Protein AF-A0A8J3N9N3-F1 (afdb_monomer)

Nearest PDB structures (foldseek):
  6m82-assembly1_A-2  TM=4.885E-01  e=5.150E-02  Streptomyces fradiae
  3px2-assembly1_D  TM=5.544E-01  e=1.056E-01  Streptomyces fradiae
  4oqe-assembly1_A  TM=4.789E-01  e=8.679E-02  Streptomyces fradiae
  6m81-assembly1_C-2  TM=4.776E-01  e=1.127E-01  Streptomyces fradiae
  3bxo-assembly1_B  TM=6.998E-01  e=6.147E-01  Streptomyces venezuelae

Foldseek 3Di:
DDQPWDKDKDKDWDDDPNKTKIKIWMWIDGPQKIKIKMWMDTPPPPTDIDIDIDGVVVVVVVLVVVCVVCVVVVNNPRDPPPPPPPDDDD

Sequence (90 aa):
MDNTTKQRHAYKRGFVGDGQYSTDYTLYLAGDEVCLHWQWEADEDNGGAGEIDMSVTDLKRLIQAGQKLLKASGNDTPLPVERPASEDIY

Secondary structure (DSSP, 8-state):
-----EEEEEEEEEEETTEEEEEEEEEEEETTEEEEEEEEEESSS--EEEEEEEEHHHHHHHHHHHHHHHHHTT------------S---

Solvent-accessible surface area (backbone atoms only — not comparable to full-atom values): 5449 Å² total; per-residue (Å²): 134,87,84,72,66,47,74,50,75,52,74,50,75,53,68,62,86,93,43,60,37,40,36,42,36,40,38,36,35,57,89,64,34,36,37,41,38,37,38,34,48,35,96,75,84,70,42,51,71,52,75,48,78,42,42,52,68,57,52,51,50,49,53,53,50,52,54,52,50,33,52,71,69,77,49,70,66,71,78,83,75,71,67,74,86,81,76,84,88,127

Radius of gyration: 16.09 Å; Cα contacts (8 Å, |Δi|>4): 120; chains: 1; bounding box: 40×34×37 Å

pLDDT: mean 70.15, std 14.45, range [38.78, 88.19]

Mean predicted aligned error: 12.28 Å

Organism: NCBI:txid2778369

Structure (mmCIF, N/CA/C/O backbone):
data_AF-A0A8J3N9N3-F1
#
_entry.id   AF-A0A8J3N9N3-F1
#
loop_
_atom_site.group_PDB
_atom_site.id
_atom_site.type_symbol
_atom_site.label_atom_id
_atom_site.label_alt_id
_atom_site.label_comp_id
_atom_site.label_asym_id
_atom_site.label_entity_id
_atom_site.label_seq_id
_atom_site.pdbx_PDB_ins_code
_atom_site.Cartn_x
_atom_site.Cartn_y
_atom_site.Cartn_z
_atom_site.occupancy
_atom_site.B_iso_or_equiv
_atom_site.auth_seq_id
_atom_site.auth_comp_id
_atom_site.auth_asym_id
_atom_site.auth_atom_id
_atom_site.pdbx_PDB_model_num
ATOM 1 N N . MET A 1 1 ? -21.989 12.101 13.120 1.00 38.78 1 MET A N 1
ATOM 2 C CA . MET A 1 1 ? -20.866 11.153 12.982 1.00 38.78 1 MET A CA 1
ATOM 3 C C . MET A 1 1 ? -20.143 11.562 11.720 1.00 38.78 1 MET A C 1
ATOM 5 O O . MET A 1 1 ? -20.731 11.461 10.651 1.00 38.78 1 MET A O 1
ATOM 9 N N . ASP A 1 2 ? -18.955 12.137 11.862 1.00 47.50 2 ASP A N 1
ATOM 10 C CA . ASP A 1 2 ? -18.187 12.676 10.740 1.00 47.50 2 ASP A CA 1
ATOM 11 C C . ASP A 1 2 ? -17.498 11.527 9.995 1.00 47.50 2 ASP A C 1
ATOM 13 O O . ASP A 1 2 ? -16.401 11.112 10.358 1.00 47.50 2 ASP A O 1
ATOM 17 N N . ASN A 1 3 ? -18.140 11.005 8.947 1.00 47.31 3 ASN A N 1
ATOM 18 C CA . ASN A 1 3 ? -17.517 10.087 7.985 1.00 47.31 3 ASN A CA 1
ATOM 19 C C . ASN A 1 3 ? -16.587 10.871 7.044 1.00 47.31 3 ASN A C 1
ATOM 21 O O . ASN A 1 3 ? -16.822 10.965 5.842 1.00 47.31 3 ASN A O 1
ATOM 25 N N . THR A 1 4 ? -15.544 11.492 7.592 1.00 57.12 4 THR A N 1
ATOM 26 C CA . THR A 1 4 ? -14.514 12.130 6.766 1.00 57.12 4 THR A CA 1
ATOM 27 C C . THR A 1 4 ? -13.572 11.053 6.247 1.00 57.12 4 THR A C 1
ATOM 29 O O . THR A 1 4 ? -12.633 10.650 6.932 1.00 57.12 4 THR A O 1
ATOM 32 N N . THR A 1 5 ? -13.840 10.568 5.033 1.00 62.78 5 THR A N 1
ATOM 33 C CA . THR A 1 5 ? -12.888 9.748 4.279 1.00 62.78 5 THR A CA 1
ATOM 34 C C . THR A 1 5 ? -11.589 10.535 4.149 1.00 62.78 5 THR A C 1
ATOM 36 O O . THR A 1 5 ? -11.577 11.637 3.599 1.00 62.78 5 THR A O 1
ATOM 39 N N . LYS A 1 6 ? -10.496 10.003 4.702 1.00 67.50 6 LYS A N 1
ATOM 40 C CA . LYS A 1 6 ? -9.172 10.625 4.588 1.00 67.50 6 LYS A CA 1
ATOM 41 C C . LYS A 1 6 ? -8.425 9.947 3.457 1.00 67.50 6 LYS A C 1
ATOM 43 O O . LYS A 1 6 ? -8.186 8.745 3.516 1.00 67.50 6 LYS A O 1
ATOM 48 N N . GLN A 1 7 ? -8.057 10.727 2.452 1.00 75.69 7 GLN A N 1
ATOM 49 C CA . GLN A 1 7 ? -7.263 10.271 1.322 1.00 75.69 7 GLN A CA 1
ATOM 50 C C . GLN A 1 7 ? -5.856 10.848 1.431 1.00 75.69 7 GLN A C 1
ATOM 52 O O . GLN A 1 7 ? -5.678 12.019 1.771 1.00 75.69 7 GLN A O 1
ATOM 57 N N . ARG A 1 8 ? -4.850 10.029 1.134 1.00 74.75 8 ARG A N 1
ATOM 58 C CA . ARG A 1 8 ? -3.479 10.488 0.956 1.00 74.75 8 ARG A CA 1
ATOM 59 C C . ARG A 1 8 ? -2.912 9.900 -0.321 1.00 74.75 8 ARG A C 1
ATOM 61 O O . ARG A 1 8 ? -2.855 8.687 -0.480 1.00 74.75 8 ARG A O 1
ATOM 68 N N . HIS A 1 9 ? -2.486 10.789 -1.199 1.00 78.00 9 HIS A N 1
ATOM 69 C CA . HIS A 1 9 ? -1.852 10.459 -2.461 1.00 78.00 9 HIS A CA 1
ATOM 70 C C . HIS A 1 9 ? -0.340 10.641 -2.339 1.00 78.00 9 HIS A C 1
ATOM 72 O O . HIS A 1 9 ? 0.124 11.551 -1.642 1.00 78.00 9 HIS A O 1
ATOM 78 N N . ALA A 1 10 ? 0.429 9.772 -2.982 1.00 72.62 10 ALA A N 1
ATOM 79 C CA . ALA A 1 10 ? 1.868 9.912 -3.074 1.00 72.62 10 ALA A CA 1
ATOM 80 C C . ALA A 1 10 ? 2.401 9.250 -4.344 1.00 72.62 10 ALA A C 1
ATOM 82 O O . ALA A 1 10 ? 1.918 8.219 -4.800 1.00 72.62 10 ALA A O 1
ATOM 83 N N . TYR A 1 11 ? 3.451 9.857 -4.882 1.00 71.19 11 TYR A N 1
ATOM 84 C CA . TYR A 1 11 ? 4.085 9.448 -6.121 1.00 71.19 11 TYR A CA 1
ATOM 85 C C . TYR A 1 11 ? 5.573 9.224 -5.885 1.00 71.19 11 TYR A C 1
ATOM 87 O O . TYR A 1 11 ? 6.234 10.033 -5.230 1.00 71.19 11 TYR A O 1
ATOM 95 N N . LYS A 1 12 ? 6.119 8.135 -6.425 1.00 75.00 12 LYS A N 1
ATOM 96 C CA . LYS A 1 12 ? 7.545 7.822 -6.339 1.00 75.00 12 LYS A CA 1
ATOM 97 C C . LYS A 1 12 ? 8.071 7.383 -7.697 1.00 75.00 12 LYS A C 1
ATOM 99 O O . LYS A 1 12 ? 7.509 6.499 -8.329 1.00 75.00 12 LYS A O 1
ATOM 104 N N . ARG A 1 13 ? 9.191 7.966 -8.123 1.00 72.00 13 ARG A N 1
ATOM 105 C CA . ARG A 1 13 ? 10.010 7.441 -9.226 1.00 72.00 13 ARG A CA 1
ATOM 106 C C . ARG A 1 13 ? 11.252 6.783 -8.659 1.00 72.00 13 ARG A C 1
ATOM 108 O O . ARG A 1 13 ? 11.805 7.258 -7.666 1.00 72.00 13 ARG A O 1
ATOM 115 N N . GLY A 1 14 ? 11.706 5.726 -9.307 1.00 70.31 14 GLY A N 1
ATOM 116 C CA . GLY A 1 14 ? 12.962 5.075 -8.982 1.00 70.31 14 GLY A CA 1
ATOM 117 C C . GLY A 1 14 ? 13.544 4.351 -10.184 1.00 70.31 14 GLY A C 1
ATOM 118 O O . GLY A 1 14 ? 13.000 4.391 -11.285 1.00 70.31 14 GLY A O 1
ATOM 119 N N . PHE A 1 15 ? 14.667 3.688 -9.943 1.00 67.31 15 PHE A N 1
ATOM 120 C CA . PHE A 1 15 ? 15.339 2.844 -10.921 1.00 67.31 15 PHE A CA 1
ATOM 121 C C . PHE A 1 15 ? 15.515 1.447 -10.320 1.00 67.31 15 PHE A C 1
ATOM 123 O O . PHE A 1 15 ? 15.878 1.327 -9.144 1.00 67.31 15 PHE A O 1
ATOM 130 N N . VAL A 1 16 ? 15.232 0.398 -11.092 1.00 58.69 16 VAL A N 1
ATOM 131 C CA . VAL A 1 16 ? 15.628 -0.985 -10.775 1.00 58.69 16 VAL A CA 1
ATOM 132 C C . VAL A 1 16 ? 16.494 -1.478 -11.928 1.00 58.69 16 VAL A C 1
ATOM 134 O O . VAL A 1 16 ? 16.006 -1.650 -13.042 1.00 58.69 16 VAL A O 1
ATOM 137 N N . GLY A 1 17 ? 17.788 -1.692 -11.670 1.00 74.12 17 GLY A N 1
ATOM 138 C CA . GLY A 1 17 ? 18.761 -1.907 -12.746 1.00 74.12 17 GLY A CA 1
ATOM 139 C C . GLY A 1 17 ? 18.847 -0.670 -13.645 1.00 74.12 17 GLY A C 1
ATOM 140 O O . GLY A 1 17 ? 18.921 0.446 -13.133 1.00 74.12 17 GLY A O 1
ATOM 141 N N . ASP A 1 18 ? 18.781 -0.878 -14.958 1.00 75.69 18 ASP A N 1
ATOM 142 C CA . ASP A 1 18 ? 18.763 0.201 -15.957 1.00 75.69 18 ASP A CA 1
ATOM 143 C C . ASP A 1 18 ? 17.337 0.677 -16.311 1.00 75.69 18 ASP A C 1
ATOM 145 O O . ASP A 1 18 ? 17.178 1.608 -17.096 1.00 75.69 18 ASP A O 1
ATOM 149 N N . GLY A 1 19 ? 16.296 0.055 -15.741 1.00 62.62 19 GLY A N 1
ATOM 150 C CA . GLY A 1 19 ? 14.897 0.392 -16.011 1.00 62.62 19 GLY A CA 1
ATOM 151 C C . GLY A 1 19 ? 14.367 1.487 -15.085 1.00 62.62 19 GLY A C 1
ATOM 152 O O . GLY A 1 19 ? 14.536 1.412 -13.859 1.00 62.62 19 GLY A O 1
ATOM 153 N N . GLN A 1 20 ? 13.696 2.489 -15.659 1.00 71.06 20 GLN A N 1
ATOM 154 C CA . GLN A 1 20 ? 12.960 3.486 -14.891 1.00 71.06 20 GLN A CA 1
ATOM 155 C C . GLN A 1 20 ? 11.587 2.926 -14.506 1.00 71.06 20 GLN A C 1
ATOM 157 O O . GLN A 1 20 ? 10.899 2.310 -15.315 1.00 71.06 20 GLN A O 1
ATOM 162 N N . TYR A 1 21 ? 11.174 3.153 -13.259 1.00 69.44 21 TYR A N 1
ATOM 163 C CA . TYR A 1 21 ? 9.795 2.915 -12.846 1.00 69.44 21 TYR A CA 1
ATOM 164 C C . TYR A 1 21 ? 9.213 4.163 -12.195 1.00 69.44 21 TYR A C 1
ATOM 166 O O . TYR A 1 21 ? 9.883 4.898 -11.455 1.00 69.44 21 TYR A O 1
ATOM 174 N N . SER A 1 22 ? 7.936 4.394 -12.459 1.00 74.69 22 SER A N 1
ATOM 175 C CA . SER A 1 22 ? 7.111 5.318 -11.698 1.00 74.69 22 SER A CA 1
ATOM 176 C C . SER A 1 22 ? 6.065 4.510 -10.945 1.00 74.69 22 SER A C 1
ATOM 178 O O . SER A 1 22 ? 5.607 3.482 -11.428 1.00 74.69 22 SER A O 1
ATOM 180 N N . THR A 1 23 ? 5.713 4.915 -9.732 1.00 75.00 23 THR A N 1
ATOM 181 C CA . THR A 1 23 ? 4.582 4.345 -9.006 1.00 75.00 23 THR A CA 1
ATOM 182 C C . THR A 1 23 ? 3.792 5.470 -8.372 1.00 75.00 23 THR A C 1
ATOM 184 O O . THR A 1 23 ? 4.314 6.250 -7.573 1.00 75.00 23 THR A O 1
ATOM 187 N N . ASP A 1 24 ? 2.531 5.541 -8.750 1.00 79.94 24 ASP A N 1
ATOM 188 C CA . ASP A 1 24 ? 1.504 6.365 -8.148 1.00 79.94 24 ASP A CA 1
ATOM 189 C C . ASP A 1 24 ? 0.716 5.491 -7.174 1.00 79.94 24 ASP A C 1
ATOM 191 O O . ASP A 1 24 ? 0.357 4.366 -7.516 1.00 79.94 24 ASP A O 1
ATOM 195 N N . TYR A 1 25 ? 0.482 5.954 -5.951 1.00 78.25 25 TYR A N 1
ATOM 196 C CA . TYR A 1 25 ? -0.419 5.266 -5.044 1.00 78.25 25 TYR A CA 1
ATOM 197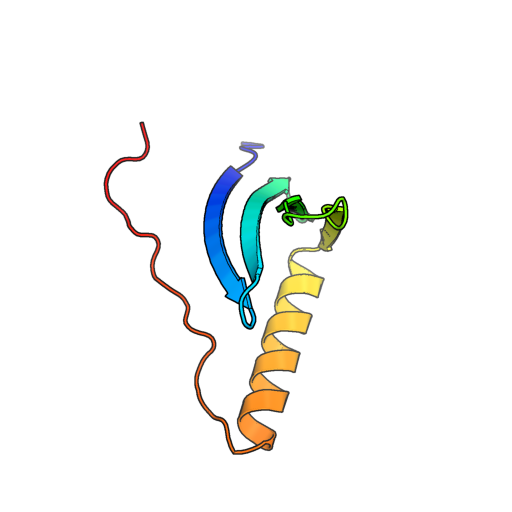 C C . TYR A 1 25 ? -1.302 6.228 -4.264 1.00 78.25 25 TYR A C 1
ATOM 199 O O . TYR A 1 25 ? -0.914 7.327 -3.859 1.00 78.25 25 TYR A O 1
ATOM 207 N N . THR A 1 26 ? -2.514 5.764 -3.996 1.00 78.00 26 THR A N 1
ATOM 208 C CA . THR A 1 26 ? -3.499 6.473 -3.199 1.00 78.00 26 THR A CA 1
ATOM 209 C C . THR A 1 26 ? -4.005 5.571 -2.086 1.00 78.00 26 THR A C 1
ATOM 211 O O . THR A 1 26 ? -4.467 4.456 -2.316 1.00 78.00 26 THR A O 1
ATOM 214 N N . LEU A 1 27 ? -3.900 6.074 -0.859 1.00 81.94 27 LEU A N 1
ATOM 215 C CA . LEU A 1 27 ? -4.394 5.434 0.348 1.00 81.94 27 LEU A CA 1
ATOM 216 C C . LEU A 1 27 ? -5.686 6.117 0.793 1.00 81.94 27 LEU A C 1
ATOM 218 O O . LEU A 1 27 ? -5.703 7.335 0.991 1.00 81.94 27 LEU A O 1
ATOM 222 N N . TYR A 1 28 ? -6.731 5.334 1.023 1.00 82.12 28 TYR A N 1
ATOM 223 C CA . TYR A 1 28 ? -8.014 5.795 1.537 1.00 82.12 28 TYR A CA 1
ATOM 224 C C . TYR A 1 28 ? -8.292 5.158 2.895 1.00 82.12 28 TYR A C 1
ATOM 226 O O . TYR A 1 28 ? -8.073 3.965 3.094 1.00 82.12 28 TYR A O 1
ATOM 234 N N . LEU A 1 29 ? -8.791 5.964 3.829 1.00 79.94 29 LEU A N 1
ATOM 235 C CA . LEU A 1 29 ? -9.374 5.501 5.082 1.00 79.94 29 LEU A CA 1
ATOM 236 C C . LEU A 1 29 ? -10.880 5.725 5.024 1.00 79.94 29 LEU A C 1
ATOM 238 O O . LEU A 1 29 ? -11.330 6.875 5.034 1.00 79.94 29 LEU A O 1
ATOM 242 N N . ALA A 1 30 ? -11.640 4.635 4.982 1.00 77.94 30 ALA A N 1
ATOM 243 C CA . ALA A 1 30 ? -13.096 4.633 4.961 1.00 77.94 30 ALA A CA 1
ATOM 244 C C . ALA A 1 30 ? -13.610 3.901 6.208 1.00 77.94 30 ALA A C 1
ATOM 246 O O . ALA A 1 30 ? -13.742 2.681 6.236 1.00 77.94 30 ALA A O 1
ATOM 247 N N . GLY A 1 31 ? -13.858 4.650 7.286 1.00 81.81 31 GLY A N 1
ATOM 248 C CA . GLY A 1 31 ? -14.214 4.054 8.576 1.00 81.81 31 GLY A CA 1
ATOM 249 C C . GLY A 1 31 ? -13.078 3.187 9.134 1.00 81.81 31 GLY A C 1
ATOM 250 O O . GLY A 1 31 ? -11.990 3.700 9.396 1.00 81.81 31 GLY A O 1
ATOM 251 N N . ASP A 1 32 ? -13.343 1.889 9.302 1.00 83.81 32 ASP A N 1
ATOM 252 C CA . ASP A 1 32 ? -12.378 0.896 9.800 1.00 83.81 32 ASP A CA 1
ATOM 253 C C . ASP A 1 32 ? -11.632 0.153 8.679 1.00 83.81 32 ASP A C 1
ATOM 255 O O . ASP A 1 32 ? -10.896 -0.799 8.953 1.00 83.81 32 ASP A O 1
ATOM 259 N N . GLU A 1 33 ? -11.786 0.590 7.430 1.00 81.12 33 GLU A N 1
ATOM 260 C CA . GLU A 1 33 ? -11.132 0.008 6.262 1.00 81.12 33 GLU A CA 1
ATOM 261 C C . GLU A 1 33 ? -10.050 0.931 5.700 1.00 81.12 33 GLU A C 1
ATOM 263 O O . GLU A 1 33 ? -10.133 2.163 5.748 1.00 81.12 33 GLU A O 1
ATOM 268 N N . VAL A 1 34 ? -9.003 0.294 5.187 1.00 83.31 34 VAL A N 1
ATOM 269 C CA . VAL A 1 34 ? -7.878 0.903 4.495 1.00 83.31 34 VAL A CA 1
ATOM 270 C C . VAL A 1 34 ? -7.830 0.328 3.088 1.00 83.31 34 VAL A C 1
ATOM 272 O O . VAL A 1 34 ? -7.630 -0.875 2.929 1.00 83.31 34 VAL A O 1
ATOM 275 N N . CYS A 1 35 ? -7.957 1.195 2.089 1.00 82.00 35 CYS A N 1
ATOM 276 C CA . CYS A 1 35 ? -7.836 0.835 0.678 1.00 82.00 35 CYS A CA 1
ATOM 277 C C . CYS A 1 35 ? -6.539 1.441 0.141 1.00 82.00 35 CYS A C 1
ATOM 279 O O . CYS A 1 35 ? -6.344 2.656 0.226 1.00 82.00 35 CYS A O 1
ATOM 281 N N . LEU A 1 36 ? -5.635 0.619 -0.385 1.00 83.38 36 LEU A N 1
ATOM 282 C CA . LEU A 1 36 ? -4.428 1.066 -1.077 1.00 83.38 36 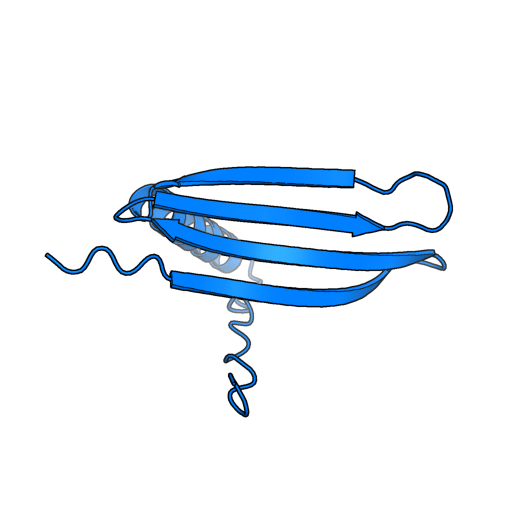LEU A CA 1
ATOM 283 C C . LEU A 1 36 ? -4.567 0.733 -2.555 1.00 83.38 36 LEU A C 1
ATOM 285 O O . LEU A 1 36 ? -4.584 -0.436 -2.930 1.00 83.38 36 LEU A O 1
ATOM 289 N N . HIS A 1 37 ? -4.621 1.764 -3.386 1.00 82.94 37 HIS A N 1
ATOM 290 C CA . HIS A 1 37 ? -4.567 1.643 -4.838 1.00 82.94 37 HIS A CA 1
ATOM 291 C C . HIS A 1 37 ? -3.190 2.090 -5.293 1.00 82.94 37 HIS A C 1
ATOM 293 O O . HIS A 1 37 ? -2.704 3.117 -4.820 1.00 82.94 37 HIS A O 1
ATOM 299 N N . TRP A 1 38 ? -2.555 1.360 -6.198 1.00 85.56 38 TRP A N 1
ATOM 300 C CA . TRP A 1 38 ? -1.319 1.810 -6.822 1.00 85.56 38 TRP A CA 1
ATOM 301 C C . TRP A 1 38 ? -1.283 1.450 -8.300 1.00 85.56 38 TRP A C 1
ATOM 303 O O . TRP A 1 38 ? -1.835 0.441 -8.726 1.00 85.56 38 TRP A O 1
ATOM 313 N N . GLN A 1 39 ? -0.602 2.275 -9.077 1.00 79.50 39 GLN A N 1
ATOM 314 C CA . GLN A 1 39 ? -0.322 2.071 -10.485 1.00 79.50 39 GLN A CA 1
ATOM 315 C C . GLN A 1 39 ? 1.163 2.312 -10.705 1.00 79.50 39 GLN A C 1
ATOM 317 O O . GLN A 1 39 ? 1.727 3.251 -10.150 1.00 79.5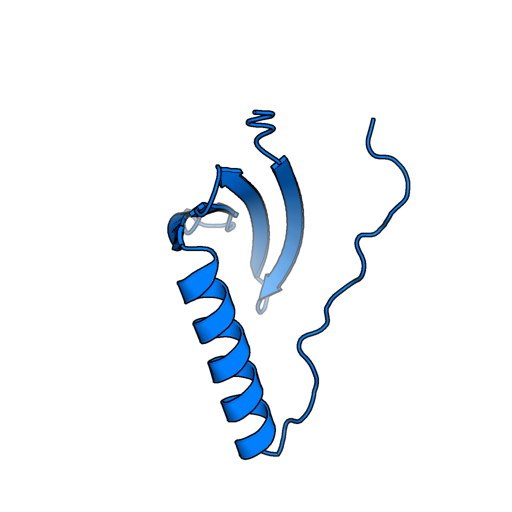0 39 GLN A O 1
ATOM 322 N N . TRP A 1 40 ? 1.812 1.475 -11.503 1.00 81.25 40 TRP A N 1
ATOM 323 C CA . TRP A 1 40 ? 3.184 1.699 -11.925 1.00 81.25 40 TRP A CA 1
ATOM 324 C C . TRP A 1 40 ? 3.307 1.654 -13.440 1.00 81.25 40 TRP A C 1
ATOM 326 O O . TRP A 1 40 ? 2.612 0.893 -14.115 1.00 81.25 40 TRP A O 1
ATOM 336 N N . GLU A 1 41 ? 4.216 2.468 -13.961 1.00 73.56 41 GLU A N 1
ATOM 337 C CA . GLU A 1 41 ? 4.599 2.471 -15.370 1.00 73.56 41 GLU A CA 1
ATOM 338 C C . GLU A 1 41 ? 6.012 1.900 -15.498 1.00 73.56 41 GLU A C 1
ATOM 340 O O . GLU A 1 41 ? 6.884 2.167 -14.664 1.00 73.56 41 GLU A O 1
ATOM 345 N N . ALA A 1 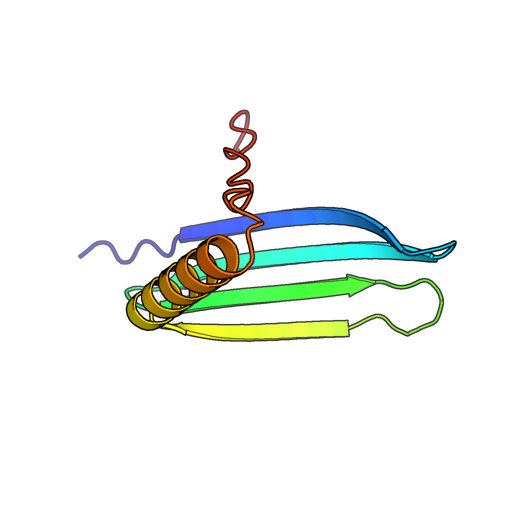42 ? 6.223 1.109 -16.547 1.00 72.56 42 ALA A N 1
ATOM 346 C CA . ALA A 1 42 ? 7.518 0.583 -16.952 1.00 72.56 42 ALA A CA 1
ATOM 347 C C . ALA A 1 4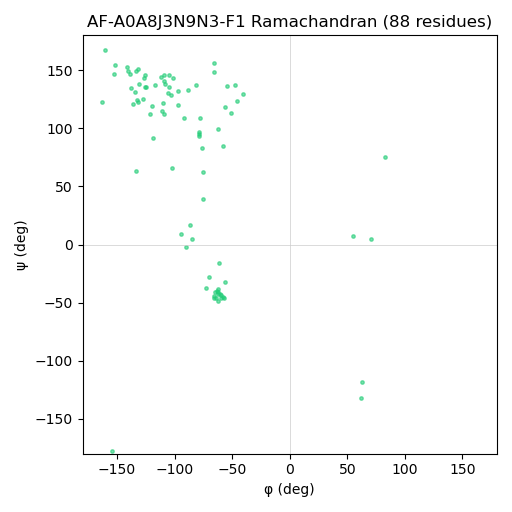2 ? 7.675 0.783 -18.466 1.00 72.56 42 ALA A C 1
ATOM 349 O O . ALA A 1 42 ? 6.681 0.743 -19.191 1.00 72.56 42 ALA A O 1
ATOM 350 N N . ASP A 1 43 ? 8.914 0.971 -18.926 1.00 67.69 43 ASP A N 1
ATOM 351 C CA . ASP A 1 43 ? 9.249 1.419 -20.289 1.00 67.69 43 ASP A CA 1
ATOM 352 C C . ASP A 1 43 ? 8.788 0.472 -21.427 1.00 67.69 43 ASP A C 1
ATOM 354 O O . ASP A 1 43 ? 8.723 0.887 -22.581 1.00 67.69 43 ASP A O 1
ATOM 358 N N . GLU A 1 44 ? 8.431 -0.782 -21.121 1.00 60.00 44 GLU A N 1
ATOM 359 C CA . GLU A 1 44 ? 8.089 -1.827 -22.105 1.00 60.00 44 GLU A CA 1
ATOM 360 C C . GLU A 1 44 ? 6.798 -2.589 -21.741 1.00 60.00 44 GLU A C 1
ATOM 362 O O . GLU A 1 44 ? 6.843 -3.781 -21.443 1.00 60.00 44 GLU A O 1
ATOM 367 N N . ASP A 1 45 ? 5.645 -1.908 -21.692 1.00 60.56 45 ASP A N 1
ATOM 368 C CA . ASP A 1 45 ? 4.300 -2.488 -21.448 1.00 60.56 45 ASP A CA 1
ATOM 369 C C . ASP A 1 45 ? 4.133 -3.329 -20.158 1.00 60.56 45 ASP A C 1
ATOM 371 O O . ASP A 1 45 ? 3.070 -3.887 -19.893 1.00 60.56 45 ASP A O 1
ATOM 375 N N . ASN A 1 46 ? 5.145 -3.362 -19.291 1.00 65.81 46 ASN A N 1
ATOM 376 C CA . ASN A 1 46 ? 5.139 -4.060 -18.000 1.00 65.81 46 ASN A CA 1
ATOM 377 C C . ASN A 1 46 ? 4.563 -3.199 -16.860 1.00 65.81 46 ASN A C 1
ATOM 379 O O . ASN A 1 46 ? 4.798 -3.464 -15.675 1.00 65.81 46 ASN A O 1
ATOM 383 N N . GLY A 1 47 ? 3.845 -2.134 -17.220 1.00 74.81 47 GLY A N 1
ATOM 384 C CA . GLY A 1 47 ? 3.062 -1.347 -16.281 1.00 74.81 47 GLY A CA 1
ATOM 385 C C . GLY A 1 47 ? 1.905 -2.168 -15.716 1.00 74.81 47 GLY A C 1
ATOM 386 O O . GLY A 1 47 ? 1.439 -3.138 -16.314 1.00 74.81 47 GLY A O 1
ATOM 387 N N . GLY A 1 48 ? 1.429 -1.784 -14.543 1.00 81.75 48 GLY A N 1
ATOM 388 C CA . GLY A 1 48 ? 0.344 -2.489 -13.882 1.00 81.75 48 GLY A CA 1
ATOM 389 C C . GLY A 1 48 ? -0.337 -1.628 -12.841 1.00 81.75 48 GLY A C 1
ATOM 390 O O . GLY A 1 48 ? 0.149 -0.564 -12.468 1.00 81.75 48 GLY A O 1
ATOM 391 N N . ALA A 1 49 ? -1.486 -2.095 -12.379 1.00 84.69 49 ALA A N 1
ATOM 392 C CA . ALA A 1 49 ?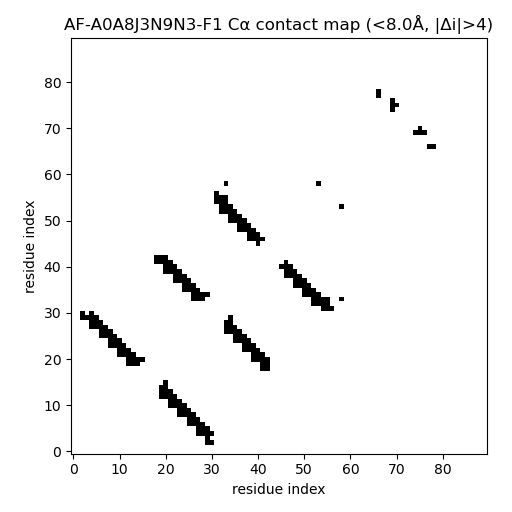 -2.184 -1.507 -11.254 1.00 84.69 49 ALA A CA 1
ATOM 393 C C . ALA A 1 49 ? -2.581 -2.605 -10.272 1.00 84.69 49 ALA A C 1
ATOM 395 O O . ALA A 1 49 ? -2.779 -3.762 -10.653 1.00 84.69 49 ALA A O 1
ATOM 396 N N . GLY A 1 50 ? -2.669 -2.236 -9.004 1.00 84.19 50 GLY A N 1
ATOM 397 C CA . GLY A 1 50 ? -3.083 -3.105 -7.922 1.00 84.19 50 GLY A CA 1
ATOM 398 C C . GLY A 1 50 ? -3.951 -2.357 -6.927 1.00 84.19 50 GLY A C 1
ATOM 399 O O . GLY A 1 50 ? -3.857 -1.140 -6.764 1.00 84.19 50 GLY A O 1
ATOM 400 N N . GLU A 1 51 ? -4.801 -3.120 -6.261 1.00 86.62 51 GLU A N 1
ATOM 401 C CA . GLU A 1 51 ? -5.692 -2.648 -5.216 1.00 86.62 51 GLU A CA 1
ATOM 402 C C . GLU A 1 51 ? -5.689 -3.673 -4.086 1.00 86.62 51 GLU A C 1
ATOM 404 O O . GLU A 1 51 ? -5.731 -4.884 -4.324 1.00 86.62 51 GLU A O 1
ATOM 409 N N . ILE A 1 52 ? -5.588 -3.185 -2.852 1.00 82.50 52 ILE A N 1
ATOM 410 C CA . ILE A 1 52 ? -5.741 -3.988 -1.644 1.00 82.50 52 ILE A CA 1
ATOM 411 C C . ILE A 1 52 ? -6.665 -3.249 -0.691 1.00 82.50 52 ILE A C 1
ATOM 413 O O . ILE A 1 52 ? -6.346 -2.144 -0.248 1.00 82.50 52 ILE A O 1
ATOM 417 N N . ASP A 1 53 ? -7.730 -3.937 -0.297 1.00 86.56 53 ASP A N 1
ATOM 418 C CA . ASP A 1 53 ? -8.622 -3.524 0.776 1.00 86.56 53 ASP A CA 1
ATOM 419 C C . ASP A 1 53 ? -8.366 -4.375 2.013 1.00 86.56 53 ASP A C 1
ATOM 421 O O . ASP A 1 53 ? -8.303 -5.608 1.952 1.00 86.56 53 ASP A O 1
ATOM 425 N N . MET A 1 54 ? -8.203 -3.727 3.162 1.00 86.69 54 MET A N 1
ATOM 426 C CA . MET A 1 54 ? -8.068 -4.429 4.432 1.00 86.69 54 MET A CA 1
ATOM 427 C C . MET A 1 54 ? -8.573 -3.612 5.609 1.00 86.69 54 MET A C 1
ATOM 429 O O . MET A 1 54 ? -8.529 -2.386 5.608 1.00 86.69 54 MET A O 1
ATOM 433 N N . SER A 1 55 ? -8.983 -4.297 6.675 1.00 88.19 55 SER A N 1
ATOM 434 C CA . SER A 1 55 ? -9.339 -3.613 7.913 1.00 88.19 55 SER A CA 1
ATOM 435 C C . SER A 1 55 ? -8.111 -2.945 8.549 1.00 88.19 55 SER A C 1
ATOM 437 O O . SER A 1 55 ? -6.990 -3.465 8.510 1.00 88.19 55 SER A O 1
ATOM 439 N N . VAL A 1 56 ? -8.316 -1.820 9.238 1.00 81.56 56 VAL A N 1
ATOM 440 C CA . VAL A 1 56 ? -7.286 -1.143 10.047 1.00 81.56 56 VAL A CA 1
ATOM 441 C C . VAL A 1 56 ? -6.699 -2.100 11.093 1.00 81.56 56 VAL A C 1
ATOM 443 O O . VAL A 1 56 ? -5.520 -2.007 11.447 1.00 81.56 56 VAL A O 1
ATOM 446 N N . THR A 1 57 ? -7.508 -3.033 11.600 1.00 86.06 57 THR A N 1
ATOM 447 C CA . THR A 1 57 ? -7.070 -4.051 12.563 1.00 86.06 57 THR A CA 1
ATOM 448 C C . THR A 1 57 ? -6.068 -5.015 11.939 1.00 86.06 57 THR A C 1
ATOM 450 O O . THR A 1 57 ? -5.025 -5.287 12.541 1.00 86.06 57 THR A O 1
ATOM 453 N N . ASP A 1 58 ? -6.346 -5.503 10.734 1.00 84.75 58 ASP A N 1
ATOM 454 C CA . ASP A 1 58 ? -5.469 -6.447 10.046 1.00 84.75 58 ASP A CA 1
ATOM 455 C C . ASP A 1 58 ? -4.197 -5.767 9.543 1.00 84.75 58 ASP A C 1
ATOM 457 O O . ASP A 1 58 ? -3.110 -6.320 9.723 1.00 84.75 58 ASP A O 1
ATOM 461 N N . LEU A 1 59 ? -4.286 -4.519 9.073 1.00 83.81 59 LEU A N 1
ATOM 462 C CA . LEU A 1 59 ? -3.110 -3.708 8.756 1.00 83.81 59 LEU A CA 1
ATOM 463 C C . LEU A 1 59 ? -2.186 -3.556 9.974 1.00 83.81 59 LEU A C 1
ATOM 465 O O . LEU A 1 59 ? -0.974 -3.758 9.880 1.00 83.81 59 LEU A O 1
ATOM 469 N N . LYS A 1 60 ? -2.747 -3.246 11.151 1.00 81.94 60 LYS A N 1
ATOM 470 C CA . LYS A 1 60 ? -1.968 -3.141 12.397 1.00 81.94 60 LYS A CA 1
ATOM 471 C C . LYS A 1 60 ? -1.292 -4.463 12.752 1.00 81.94 60 LYS A C 1
ATOM 473 O O . LYS A 1 60 ? -0.124 -4.455 13.140 1.00 81.94 60 LYS A O 1
ATOM 478 N N . ARG A 1 61 ? -1.995 -5.591 12.609 1.00 83.94 61 ARG A N 1
ATOM 479 C CA . ARG A 1 61 ? -1.426 -6.928 12.846 1.00 83.94 61 ARG A CA 1
ATOM 480 C C . ARG A 1 61 ? -0.286 -7.229 11.878 1.00 83.94 61 ARG A C 1
ATOM 482 O O . ARG A 1 61 ? 0.749 -7.725 12.319 1.00 83.94 61 ARG A O 1
ATOM 489 N N . LEU A 1 62 ? -0.442 -6.881 10.602 1.00 83.25 62 LEU A N 1
ATOM 490 C CA . LEU A 1 62 ? 0.579 -7.071 9.574 1.00 83.25 62 LEU A CA 1
ATOM 491 C C . LEU A 1 62 ? 1.843 -6.257 9.880 1.00 83.25 62 LEU A C 1
ATOM 493 O O . LEU A 1 62 ? 2.938 -6.816 9.895 1.00 83.25 62 LEU A O 1
ATOM 497 N N . ILE A 1 63 ? 1.701 -4.968 10.209 1.00 81.00 63 ILE A N 1
ATOM 498 C CA . ILE A 1 63 ? 2.831 -4.098 10.583 1.00 81.00 63 ILE A CA 1
ATOM 499 C C . ILE A 1 63 ? 3.552 -4.654 11.815 1.00 81.00 63 ILE A C 1
ATOM 501 O O . ILE A 1 63 ? 4.779 -4.751 11.828 1.00 81.00 63 ILE A O 1
ATOM 505 N N . GLN A 1 64 ? 2.804 -5.062 12.844 1.00 84.06 64 GLN A N 1
ATOM 506 C CA . GLN A 1 64 ? 3.384 -5.651 14.052 1.00 84.06 64 GLN A CA 1
ATOM 507 C C . GLN A 1 64 ? 4.118 -6.967 13.760 1.00 84.06 64 GLN A C 1
ATOM 509 O O . GLN A 1 64 ? 5.187 -7.205 14.322 1.00 84.06 64 GLN A O 1
ATOM 514 N N . ALA A 1 65 ? 3.569 -7.821 12.893 1.00 81.19 65 ALA A N 1
ATOM 515 C CA . ALA A 1 65 ? 4.218 -9.058 12.470 1.00 81.19 65 ALA A CA 1
ATOM 516 C C . ALA A 1 65 ? 5.512 -8.771 11.695 1.00 81.19 65 ALA A C 1
ATOM 518 O O . ALA A 1 65 ? 6.553 -9.333 12.031 1.00 81.19 65 ALA A O 1
ATOM 519 N N . GLY A 1 66 ? 5.481 -7.835 10.741 1.00 79.25 66 GLY A N 1
ATOM 520 C CA . GLY A 1 66 ? 6.662 -7.396 9.995 1.00 79.25 66 GLY A CA 1
ATOM 521 C C . GLY A 1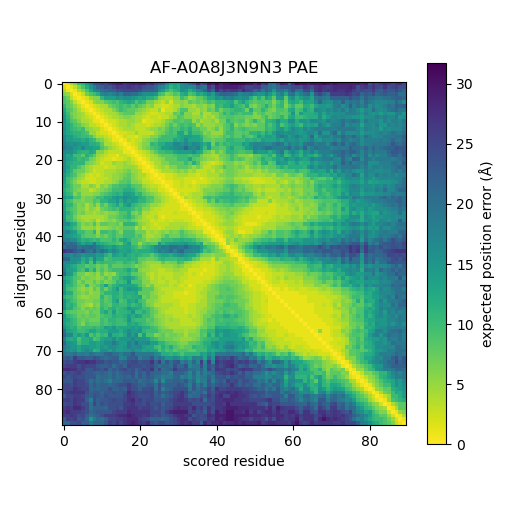 66 ? 7.764 -6.855 10.908 1.00 79.25 66 GLY A C 1
ATOM 522 O O . GLY A 1 66 ? 8.912 -7.274 10.810 1.00 79.25 66 GLY A O 1
ATOM 523 N N . GLN A 1 67 ? 7.413 -6.007 11.879 1.00 78.50 67 GLN A N 1
ATOM 524 C CA . GLN A 1 67 ? 8.365 -5.495 12.871 1.00 78.50 67 GLN A CA 1
ATOM 525 C C . GLN A 1 67 ? 8.972 -6.600 13.748 1.00 78.50 67 GLN A C 1
ATOM 527 O O . GLN A 1 67 ? 10.158 -6.541 14.068 1.00 78.50 67 GLN A O 1
ATOM 532 N N . LYS A 1 68 ? 8.192 -7.618 14.141 1.00 80.06 68 LYS A N 1
ATOM 533 C CA . LYS A 1 68 ? 8.718 -8.779 14.883 1.00 80.06 68 LYS A CA 1
ATOM 534 C C . LYS A 1 68 ? 9.701 -9.591 14.040 1.00 80.06 68 LYS A C 1
ATOM 536 O O . LYS A 1 68 ? 10.725 -10.015 14.567 1.00 80.06 68 LYS A O 1
ATOM 541 N N . LEU A 1 69 ? 9.402 -9.784 12.755 1.00 74.69 69 LEU A N 1
ATOM 542 C CA . LEU A 1 69 ? 10.273 -10.508 11.828 1.00 74.69 69 LEU A CA 1
ATOM 543 C C . LEU A 1 69 ? 11.592 -9.760 11.588 1.00 74.69 69 LEU A C 1
ATOM 545 O O . LEU A 1 69 ? 12.648 -10.374 11.693 1.00 74.69 69 LEU A O 1
ATOM 549 N N . LEU A 1 70 ? 11.545 -8.441 11.370 1.00 72.94 70 LEU A N 1
ATOM 550 C CA . LEU A 1 70 ? 12.740 -7.597 11.202 1.00 72.94 70 LEU A CA 1
ATOM 551 C C . LEU A 1 70 ? 13.663 -7.638 12.433 1.00 72.94 70 LEU A C 1
ATOM 553 O O . LEU A 1 70 ? 14.877 -7.813 12.307 1.00 72.94 70 LEU A O 1
ATOM 557 N N . LYS A 1 71 ? 13.077 -7.573 13.636 1.00 72.81 71 LYS A N 1
ATOM 558 C CA . LYS A 1 71 ? 13.809 -7.732 14.904 1.00 72.81 71 LYS A CA 1
ATOM 559 C C . LYS A 1 71 ? 14.460 -9.105 15.041 1.00 72.81 71 LYS A C 1
ATOM 561 O O . LYS A 1 71 ? 15.587 -9.205 15.515 1.00 72.81 71 LYS A O 1
ATOM 566 N N . ALA A 1 72 ? 13.763 -10.161 14.626 1.00 69.81 72 ALA A N 1
ATOM 567 C CA . ALA A 1 72 ? 14.276 -11.526 14.696 1.00 69.81 72 ALA A CA 1
ATOM 568 C C . ALA A 1 72 ? 15.415 -11.789 13.696 1.00 69.81 72 ALA A C 1
ATOM 570 O O . ALA A 1 72 ? 16.276 -12.621 13.967 1.00 69.81 72 ALA A O 1
ATOM 571 N N . SER A 1 73 ? 15.456 -11.077 12.565 1.00 68.56 73 SER A N 1
ATOM 572 C CA . SER A 1 73 ? 16.486 -11.249 11.534 1.00 68.56 73 SER A CA 1
ATOM 573 C C . SER A 1 73 ? 17.778 -10.452 11.776 1.00 68.56 73 SER A C 1
ATOM 575 O O . SER A 1 73 ? 18.635 -10.430 10.899 1.00 68.56 73 SER A O 1
ATOM 577 N N . GLY A 1 74 ? 17.928 -9.757 12.913 1.00 62.47 74 GLY A N 1
ATOM 578 C CA . GLY A 1 74 ? 19.092 -8.894 13.190 1.00 62.47 74 GLY A CA 1
ATOM 579 C C . GLY A 1 74 ? 19.147 -7.613 12.343 1.00 62.47 74 GLY A C 1
ATOM 580 O O . GLY A 1 74 ? 20.095 -6.842 12.459 1.00 62.47 74 GLY A O 1
ATOM 581 N N . ASN A 1 75 ? 18.112 -7.369 11.533 1.00 61.88 75 ASN A N 1
ATOM 582 C CA . ASN A 1 75 ? 17.899 -6.157 10.745 1.00 61.88 75 ASN A CA 1
ATOM 583 C C . ASN A 1 75 ? 16.855 -5.300 11.468 1.00 61.88 75 ASN A C 1
ATOM 585 O O . ASN A 1 75 ? 15.744 -5.086 10.989 1.00 61.88 75 ASN A O 1
ATOM 589 N N . ASP A 1 76 ? 17.226 -4.804 12.649 1.00 56.69 76 ASP A N 1
ATOM 590 C CA . ASP A 1 76 ? 16.409 -3.901 13.471 1.00 56.69 76 ASP A CA 1
ATOM 591 C C . ASP A 1 76 ? 16.409 -2.474 12.892 1.00 56.69 76 ASP A C 1
ATOM 593 O O . ASP A 1 76 ? 16.513 -1.486 13.611 1.00 56.69 76 ASP A O 1
ATOM 597 N N . THR A 1 77 ? 16.361 -2.358 11.560 1.00 54.94 77 THR A N 1
ATOM 598 C CA . THR A 1 77 ? 16.088 -1.088 10.893 1.00 54.94 77 THR A CA 1
ATOM 599 C C . THR 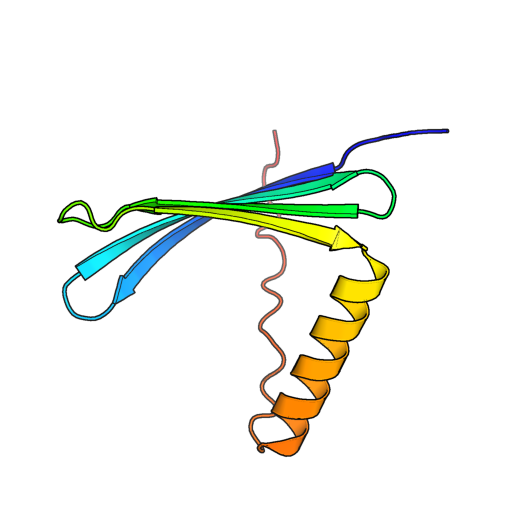A 1 77 ? 14.582 -0.892 10.996 1.00 54.94 77 THR A C 1
ATOM 601 O O . THR A 1 77 ? 13.831 -1.640 10.360 1.00 54.94 77 THR A O 1
ATOM 604 N N . PRO A 1 78 ? 14.098 0.060 11.814 1.00 54.53 78 PRO A N 1
ATOM 605 C CA . PRO A 1 78 ? 12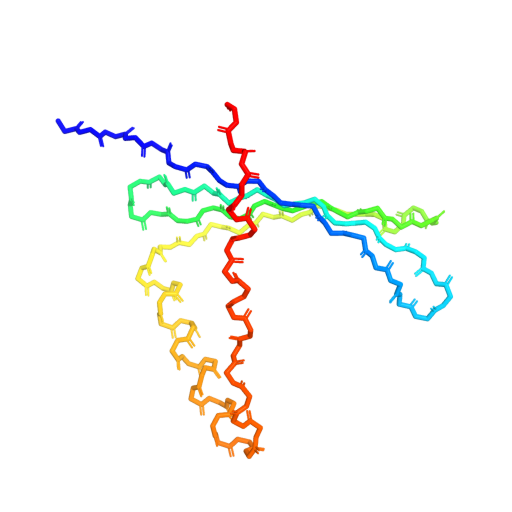.685 0.387 11.821 1.00 54.53 78 PRO A CA 1
ATOM 606 C C . PRO A 1 78 ? 12.300 0.730 10.386 1.00 54.53 78 PRO A C 1
ATOM 608 O O . PRO A 1 78 ? 13.056 1.434 9.713 1.00 54.53 78 PRO A O 1
ATOM 611 N N . LEU A 1 79 ? 11.150 0.235 9.916 1.00 52.31 79 LEU A N 1
ATOM 612 C CA . LEU A 1 79 ? 10.598 0.691 8.642 1.00 52.31 79 LEU A CA 1
ATOM 613 C C . LEU A 1 79 ? 10.696 2.222 8.624 1.00 52.31 79 LEU A C 1
ATOM 615 O O . LEU A 1 79 ? 10.219 2.839 9.585 1.00 52.31 79 LEU A O 1
ATOM 619 N N . PRO A 1 80 ? 11.353 2.830 7.621 1.00 46.38 80 PRO A N 1
ATOM 620 C CA . PRO A 1 80 ? 11.465 4.271 7.554 1.00 46.38 80 PRO A CA 1
ATOM 621 C C . PRO A 1 80 ? 10.050 4.822 7.424 1.00 46.38 80 PRO A C 1
ATOM 623 O O . PRO A 1 80 ? 9.441 4.802 6.359 1.00 46.38 80 PRO A O 1
ATOM 626 N N . VAL A 1 81 ? 9.497 5.283 8.543 1.00 45.91 81 VAL A N 1
ATOM 627 C CA . VAL A 1 81 ? 8.347 6.170 8.527 1.00 45.91 81 VAL A CA 1
ATOM 628 C C . VAL A 1 81 ? 8.940 7.509 8.134 1.00 45.91 81 VAL A C 1
ATOM 630 O O . VAL A 1 81 ? 9.305 8.311 8.995 1.00 45.91 81 VAL A O 1
ATOM 633 N N . GLU A 1 82 ? 9.126 7.721 6.829 1.00 43.00 82 GLU A N 1
ATOM 634 C CA . GLU A 1 82 ? 9.293 9.072 6.316 1.00 43.00 82 GLU A CA 1
ATOM 635 C C . GLU A 1 82 ? 8.113 9.854 6.889 1.00 43.00 82 GLU A C 1
ATOM 637 O O . GLU A 1 82 ? 6.943 9.557 6.612 1.00 43.00 82 GLU A O 1
ATOM 642 N N . ARG A 1 83 ? 8.408 10.808 7.785 1.00 38.97 83 ARG A N 1
ATOM 643 C CA . ARG A 1 83 ? 7.421 11.827 8.127 1.00 38.97 83 ARG A CA 1
ATOM 644 C C . ARG A 1 83 ? 6.888 12.323 6.782 1.00 38.97 83 ARG A C 1
ATOM 646 O O . ARG A 1 83 ? 7.704 12.478 5.870 1.00 38.97 83 ARG A O 1
ATOM 653 N N . PRO A 1 84 ? 5.565 12.532 6.622 1.00 39.72 84 PRO A N 1
ATOM 654 C CA . PRO A 1 84 ? 5.095 13.306 5.485 1.00 39.72 84 PRO A CA 1
ATOM 655 C C . PRO A 1 84 ? 6.059 14.469 5.313 1.00 39.72 84 PRO A C 1
ATOM 657 O O . PRO A 1 84 ? 6.375 15.118 6.315 1.00 39.72 84 PRO A O 1
ATOM 660 N N . ALA A 1 85 ? 6.562 14.684 4.100 1.00 40.78 85 ALA A N 1
ATOM 661 C CA . ALA A 1 85 ? 7.043 15.998 3.732 1.00 40.78 85 ALA A CA 1
ATOM 662 C C . ALA A 1 85 ? 5.829 16.918 3.918 1.00 40.78 85 ALA A C 1
ATOM 664 O O . ALA A 1 85 ? 4.980 17.046 3.043 1.00 40.78 85 ALA A O 1
ATOM 665 N N . SER A 1 86 ? 5.631 17.374 5.153 1.00 49.88 86 SER A N 1
ATOM 666 C CA . SER A 1 86 ? 4.651 18.370 5.502 1.00 49.88 86 SER A CA 1
ATOM 667 C C . SER A 1 86 ? 5.304 19.665 5.097 1.00 49.88 86 SER A C 1
ATOM 669 O O . SER A 1 86 ? 6.160 20.166 5.817 1.00 49.88 86 SER A O 1
ATOM 671 N N . GLU A 1 87 ? 4.954 20.130 3.917 1.00 39.50 87 GLU A N 1
ATOM 672 C CA . GLU A 1 87 ? 4.664 21.530 3.672 1.00 39.50 87 GLU A CA 1
ATOM 673 C C . GLU A 1 87 ? 3.908 21.576 2.339 1.00 39.50 87 GLU A C 1
ATOM 675 O O . GLU A 1 87 ? 4.355 21.016 1.343 1.00 39.50 87 GLU A O 1
ATOM 680 N N . ASP A 1 88 ? 2.707 22.156 2.404 1.00 40.28 88 ASP A N 1
ATOM 681 C CA . ASP A 1 88 ? 1.760 22.436 1.315 1.00 40.28 88 ASP A CA 1
ATOM 682 C C . ASP A 1 88 ? 0.837 21.293 0.847 1.00 40.28 88 ASP A C 1
ATOM 684 O O . ASP A 1 88 ? 0.956 20.731 -0.240 1.00 40.28 88 ASP A O 1
ATOM 688 N N . ILE A 1 89 ? -0.182 21.008 1.669 1.00 39.69 89 ILE A N 1
ATOM 689 C CA . ILE A 1 89 ? -1.458 20.455 1.190 1.00 39.69 89 ILE A CA 1
ATOM 690 C C . ILE A 1 89 ? -2.374 21.664 0.919 1.00 39.69 89 ILE A C 1
ATOM 692 O O . ILE A 1 89 ? -2.760 22.338 1.877 1.00 39.69 89 ILE A O 1
ATOM 696 N N . TYR A 1 90 ? -2.654 21.964 -0.357 1.00 40.41 90 TYR A N 1
ATOM 697 C CA . TYR A 1 90 ? -3.660 22.953 -0.791 1.00 40.41 90 TYR A CA 1
ATOM 698 C C . TYR A 1 90 ? -5.079 22.382 -0.727 1.00 40.41 90 TYR A C 1
ATOM 700 O O . TYR A 1 90 ? -5.238 21.175 -1.022 1.00 40.41 90 TYR A O 1
#